Protein AF-A0AAN9E6J9-F1 (afdb_monomer_lite)

pLDDT: mean 73.91, std 17.6, range [31.16, 88.69]

Foldseek 3Di:
DVVQLVLLQVVLVVCVVVVFQEFEWEDQDPPVVVCVVDPDHPPPDPCPVSVVSSVVSCVVSNHHYHYYYDNVDHGIPPVPVDDDDRDDD

Sequence (89 aa):
MLAELLSLKNGLLLAWDARFKNVHCETDSLEAYQLFSMVEIPAFHMYAVLVQQICDTLALKHSSLSLCFNPKVCIFSTSSLKPFSATKR

Organism: Crotalaria pallida (NCBI:txid3830)

Radius of gyration: 12.83 Å; chains: 1; bounding box: 25×25×37 Å

Secondary structure (DSSP, 8-state):
-HHHHHHHHHHHHHHHHTT-SEEEEEES-HHHHHHHHSSS--TT-TTHHHHHHHHHHHHHTT-EEEEEE-TT--S---STTTT------

Structure (mmCIF, N/CA/C/O backbone):
data_AF-A0AAN9E6J9-F1
#
_entry.id   AF-A0AAN9E6J9-F1
#
loop_
_atom_site.group_PDB
_atom_site.id
_atom_site.type_symbol
_atom_site.label_atom_id
_atom_site.label_alt_id
_atom_site.label_comp_id
_atom_site.label_asym_id
_atom_site.label_entity_id
_atom_site.label_seq_id
_atom_site.pdbx_PDB_ins_code
_atom_site.Cartn_x
_atom_site.Cartn_y
_atom_site.Cartn_z
_atom_site.occupancy
_atom_site.B_iso_or_equiv
_atom_site.auth_seq_id
_atom_site.auth_comp_id
_atom_site.auth_asym_id
_atom_site.auth_atom_id
_atom_site.pdbx_PDB_model_num
ATOM 1 N N . MET A 1 1 ? 4.098 -10.490 -7.104 1.00 79.81 1 MET A N 1
ATOM 2 C CA . MET A 1 1 ? 3.940 -9.033 -7.310 1.00 79.81 1 MET A CA 1
ATOM 3 C C . MET A 1 1 ? 2.485 -8.565 -7.420 1.00 79.81 1 MET A C 1
ATOM 5 O O . MET A 1 1 ? 2.031 -7.925 -6.488 1.00 79.81 1 MET A O 1
ATOM 9 N N . LEU A 1 2 ? 1.709 -8.879 -8.473 1.00 84.56 2 LEU A N 1
ATOM 10 C CA . LEU A 1 2 ? 0.306 -8.406 -8.575 1.00 84.56 2 LEU A CA 1
ATOM 11 C C . LEU A 1 2 ? -0.552 -8.772 -7.348 1.00 84.56 2 LEU A C 1
ATOM 13 O O . LEU A 1 2 ? -1.258 -7.920 -6.816 1.00 84.56 2 LEU A O 1
ATOM 17 N N . ALA A 1 3 ? -0.455 -10.022 -6.885 1.00 84.94 3 ALA A N 1
ATOM 18 C CA . ALA A 1 3 ? -1.167 -10.482 -5.695 1.00 84.94 3 ALA A CA 1
ATOM 19 C C . ALA A 1 3 ? -0.791 -9.677 -4.438 1.00 84.94 3 ALA A C 1
ATOM 21 O O . ALA A 1 3 ? -1.690 -9.304 -3.696 1.00 84.94 3 ALA A O 1
ATOM 22 N N . GLU A 1 4 ? 0.493 -9.339 -4.262 1.00 83.81 4 GLU A N 1
ATOM 23 C CA . GLU A 1 4 ? 1.003 -8.532 -3.138 1.00 83.81 4 GLU A CA 1
ATOM 24 C C . GLU A 1 4 ? 0.421 -7.117 -3.122 1.00 83.81 4 GLU A C 1
ATOM 26 O O . GLU A 1 4 ? 0.031 -6.578 -2.092 1.00 83.81 4 GLU A O 1
ATOM 31 N N . LEU A 1 5 ? 0.327 -6.489 -4.292 1.00 85.31 5 LEU A N 1
ATOM 32 C CA . LEU A 1 5 ? -0.219 -5.139 -4.395 1.00 85.31 5 LEU A CA 1
ATOM 33 C C . LEU A 1 5 ? -1.739 -5.132 -4.182 1.00 85.31 5 LEU A C 1
ATOM 35 O O . LEU A 1 5 ? -2.287 -4.211 -3.574 1.00 85.31 5 LEU A O 1
ATOM 39 N N . LEU A 1 6 ? -2.432 -6.168 -4.659 1.00 87.94 6 LEU A N 1
ATOM 40 C CA . LEU A 1 6 ? -3.866 -6.330 -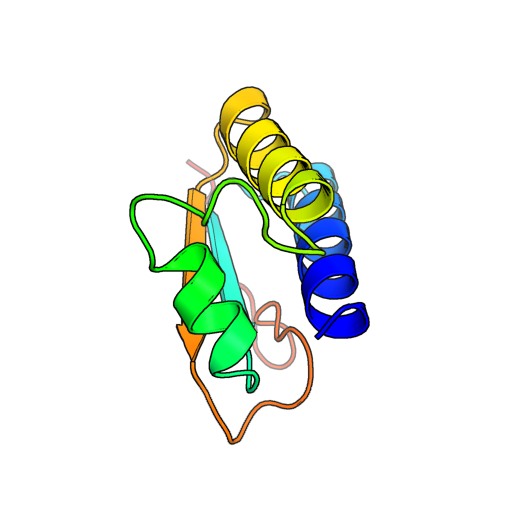4.428 1.00 87.94 6 LEU A CA 1
ATOM 41 C C . LEU A 1 6 ? -4.177 -6.621 -2.958 1.00 87.94 6 LEU A C 1
ATOM 43 O O . LEU A 1 6 ? -5.133 -6.058 -2.422 1.00 87.94 6 LEU A O 1
ATOM 47 N N . SER A 1 7 ? -3.381 -7.459 -2.295 1.00 84.88 7 SER A N 1
ATOM 48 C CA . SER A 1 7 ? -3.536 -7.731 -0.867 1.00 84.88 7 SER A CA 1
ATOM 49 C C . SER A 1 7 ? -3.241 -6.488 -0.022 1.00 84.88 7 SER A C 1
ATOM 51 O O . SER A 1 7 ? -4.019 -6.217 0.891 1.00 84.88 7 SER A O 1
ATOM 53 N N . LEU A 1 8 ? -2.254 -5.657 -0.390 1.00 84.56 8 LEU A N 1
ATOM 54 C CA . LEU A 1 8 ? -2.024 -4.347 0.237 1.00 84.56 8 LEU A CA 1
ATOM 55 C C . LEU A 1 8 ? -3.252 -3.443 0.132 1.00 84.56 8 LEU A C 1
ATOM 57 O O . LEU A 1 8 ? -3.746 -2.929 1.135 1.00 84.56 8 LEU A O 1
ATOM 61 N N . LYS A 1 9 ? -3.762 -3.260 -1.092 1.00 87.12 9 LYS A N 1
ATOM 62 C CA . LYS A 1 9 ? -4.925 -2.407 -1.359 1.00 87.12 9 LYS A CA 1
ATOM 63 C C . LYS A 1 9 ? -6.143 -2.867 -0.562 1.00 87.12 9 LYS A C 1
ATOM 65 O O . LYS A 1 9 ? -6.790 -2.056 0.095 1.00 87.12 9 LYS A O 1
ATOM 70 N N . ASN A 1 10 ? -6.452 -4.160 -0.608 1.00 88.69 10 ASN A N 1
ATOM 71 C CA . ASN A 1 10 ? -7.608 -4.712 0.091 1.00 88.69 10 ASN A CA 1
ATOM 72 C C . ASN A 1 10 ? -7.432 -4.646 1.614 1.00 88.69 10 ASN A C 1
ATOM 74 O O . ASN A 1 10 ? -8.370 -4.270 2.312 1.00 88.69 10 ASN A O 1
ATOM 78 N N . GLY A 1 11 ? -6.234 -4.938 2.129 1.00 85.81 11 GLY A N 1
ATOM 79 C CA . GLY A 1 11 ? -5.915 -4.808 3.551 1.00 85.81 11 GLY A CA 1
ATOM 80 C C . GLY A 1 11 ? -6.086 -3.375 4.060 1.00 85.81 11 GLY A C 1
ATOM 81 O O . GLY A 1 11 ? -6.668 -3.166 5.123 1.00 85.81 11 GLY A O 1
ATOM 82 N N . LEU A 1 12 ? -5.668 -2.381 3.271 1.00 84.31 12 LEU A N 1
ATOM 83 C CA . LEU A 1 12 ? -5.873 -0.963 3.572 1.00 84.31 12 LEU A CA 1
ATOM 84 C C . LEU A 1 12 ? -7.350 -0.567 3.594 1.00 84.31 12 LEU A C 1
ATOM 86 O O . LEU A 1 12 ? -7.773 0.132 4.512 1.00 84.31 12 LEU A O 1
ATOM 90 N N . LEU A 1 13 ? -8.140 -1.019 2.617 1.00 86.69 13 LEU A N 1
ATOM 91 C CA . LEU A 1 13 ? -9.582 -0.758 2.588 1.00 86.69 13 LEU A CA 1
ATOM 92 C C . LEU A 1 13 ? -10.286 -1.365 3.808 1.00 86.69 13 LEU A C 1
ATOM 94 O O . LEU A 1 13 ? -11.072 -0.683 4.459 1.00 86.69 13 LEU A O 1
ATOM 98 N N . LEU A 1 14 ? -9.940 -2.602 4.175 1.00 87.75 14 LEU A N 1
ATOM 99 C CA . LEU A 1 14 ? -10.476 -3.260 5.369 1.00 87.75 14 LEU A CA 1
ATOM 100 C C . LEU A 1 14 ? -10.080 -2.529 6.657 1.00 87.75 14 LEU A C 1
ATOM 102 O O . LEU A 1 14 ? -10.916 -2.316 7.535 1.00 87.75 14 LEU A O 1
ATOM 106 N N . ALA A 1 15 ? -8.816 -2.114 6.775 1.00 84.38 15 ALA A N 1
ATOM 107 C CA . ALA A 1 15 ? -8.342 -1.352 7.924 1.00 84.38 15 ALA A CA 1
ATOM 108 C C . ALA A 1 15 ? -9.057 0.003 8.039 1.00 84.38 15 ALA A C 1
ATOM 110 O O . ALA A 1 15 ? -9.418 0.430 9.140 1.00 84.38 15 ALA A O 1
ATOM 111 N N . TRP A 1 16 ? -9.313 0.649 6.902 1.00 83.25 16 TRP A N 1
ATOM 112 C CA . TRP A 1 16 ? -10.081 1.883 6.838 1.00 83.25 16 TRP A CA 1
ATOM 113 C C . TRP A 1 16 ? -11.540 1.691 7.266 1.00 83.25 16 TRP A C 1
ATOM 115 O O . TRP A 1 16 ? -12.042 2.464 8.087 1.00 83.25 16 TRP A O 1
ATOM 125 N N . ASP A 1 17 ? -12.219 0.662 6.755 1.00 86.38 17 ASP A N 1
ATOM 126 C CA . ASP A 1 17 ? -13.600 0.345 7.135 1.00 86.38 17 ASP A CA 1
ATOM 127 C C . ASP A 1 17 ? -13.700 0.042 8.639 1.00 86.38 17 ASP A C 1
ATOM 129 O O . ASP A 1 17 ? -14.641 0.472 9.312 1.00 86.38 17 ASP A O 1
ATOM 133 N N . ALA A 1 18 ? -12.659 -0.577 9.205 1.00 85.75 18 ALA A N 1
ATOM 134 C CA . ALA A 1 18 ? -12.488 -0.785 10.641 1.00 85.75 18 ALA A CA 1
ATOM 135 C C . ALA A 1 18 ? -12.065 0.479 11.431 1.00 85.75 18 ALA A C 1
ATOM 137 O O . ALA A 1 18 ? -11.908 0.427 12.654 1.00 85.75 18 ALA A O 1
ATOM 138 N N . ARG A 1 19 ? -11.943 1.638 10.767 1.00 84.31 19 ARG A N 1
ATOM 139 C CA . ARG A 1 19 ? -11.573 2.955 11.323 1.00 84.31 19 ARG A CA 1
ATOM 140 C C . ARG A 1 19 ? -10.150 3.043 11.881 1.00 84.31 19 ARG A C 1
ATOM 142 O O . ARG A 1 19 ? -9.887 3.873 12.757 1.00 84.31 19 ARG A O 1
ATOM 149 N N . PHE A 1 20 ? -9.217 2.235 11.385 1.00 82.56 20 PHE A N 1
ATOM 150 C CA . PHE A 1 20 ? -7.800 2.393 11.707 1.00 82.56 20 PHE A CA 1
ATOM 151 C C . PHE A 1 20 ? -7.190 3.509 10.862 1.00 82.56 20 PHE A C 1
ATOM 153 O O . PHE A 1 20 ? -7.313 3.523 9.643 1.00 82.56 20 PHE A O 1
ATOM 160 N N . LYS A 1 21 ? -6.532 4.461 11.531 1.00 79.38 21 LYS A N 1
ATOM 161 C CA . LYS A 1 21 ? -5.841 5.586 10.876 1.00 79.38 21 LYS A CA 1
ATOM 162 C C . LYS A 1 21 ? -4.378 5.279 10.558 1.00 79.38 21 LYS A C 1
ATOM 164 O O . LYS A 1 21 ? -3.798 5.918 9.691 1.00 79.38 21 LYS A O 1
ATOM 169 N N . ASN A 1 22 ? -3.781 4.334 11.281 1.00 80.69 22 ASN A N 1
ATOM 170 C CA . ASN A 1 22 ? -2.380 3.959 11.136 1.00 80.69 22 ASN A CA 1
ATOM 171 C C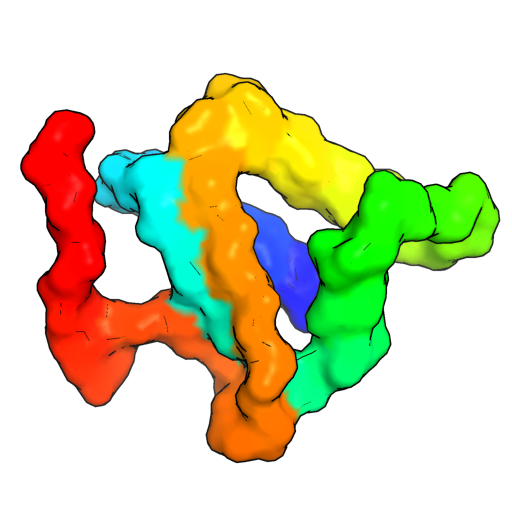 . ASN A 1 22 ? -2.324 2.467 10.841 1.00 80.69 22 ASN A C 1
ATOM 173 O O . ASN A 1 22 ? -2.744 1.661 11.675 1.00 80.69 22 ASN A O 1
ATOM 177 N N . VAL A 1 23 ? -1.835 2.118 9.659 1.00 81.50 23 VAL A N 1
ATOM 178 C CA . VAL A 1 23 ? -1.737 0.740 9.194 1.00 81.50 23 VAL A CA 1
ATOM 179 C C . VAL A 1 23 ? -0.264 0.397 9.048 1.00 81.50 23 VAL A C 1
ATOM 181 O O . VAL A 1 23 ? 0.474 1.043 8.305 1.00 81.50 23 VAL A O 1
ATOM 184 N N . HIS A 1 24 ? 0.165 -0.615 9.792 1.00 84.19 24 HIS A N 1
ATOM 185 C CA . HIS A 1 24 ? 1.481 -1.209 9.632 1.00 84.19 24 HIS A CA 1
ATOM 186 C C . HIS A 1 24 ? 1.327 -2.504 8.840 1.00 84.19 24 HIS A C 1
ATOM 188 O O . HIS A 1 24 ? 0.498 -3.346 9.190 1.00 84.19 24 HIS A O 1
ATOM 194 N N . CYS A 1 25 ? 2.096 -2.634 7.767 1.00 81.56 25 CYS A N 1
ATOM 195 C CA . CYS A 1 25 ? 2.073 -3.780 6.880 1.00 81.56 25 CYS A CA 1
ATOM 196 C C . CYS A 1 25 ? 3.469 -4.381 6.769 1.00 81.56 25 CYS A C 1
ATOM 198 O O . CYS A 1 25 ? 4.451 -3.672 6.552 1.00 81.56 25 CYS A O 1
ATOM 200 N N . GLU A 1 26 ? 3.530 -5.703 6.836 1.00 84.50 26 GLU A N 1
ATOM 201 C CA . GLU A 1 26 ? 4.729 -6.472 6.530 1.00 84.50 26 GLU A CA 1
ATOM 202 C C . GLU A 1 26 ? 4.556 -7.172 5.181 1.00 84.50 26 GLU A C 1
ATOM 204 O O . GLU A 1 26 ? 3.472 -7.673 4.870 1.00 84.50 26 GLU A O 1
ATOM 209 N N . THR A 1 27 ? 5.621 -7.201 4.383 1.00 82.44 27 THR A N 1
ATOM 210 C CA . THR A 1 27 ? 5.675 -7.926 3.110 1.00 82.44 27 THR A CA 1
ATOM 211 C C . THR A 1 27 ? 6.997 -8.676 2.985 1.00 82.44 27 THR A C 1
ATOM 213 O O . THR A 1 27 ? 8.059 -8.138 3.298 1.00 82.44 27 THR A O 1
ATOM 216 N N . ASP A 1 28 ? 6.954 -9.911 2.504 1.00 83.62 28 ASP A N 1
ATOM 217 C CA . ASP A 1 28 ? 8.123 -10.689 2.083 1.00 83.62 28 ASP A CA 1
ATOM 218 C C . ASP A 1 28 ? 8.532 -10.406 0.629 1.00 83.62 28 ASP A C 1
ATOM 220 O O . ASP A 1 28 ? 9.531 -10.945 0.148 1.00 83.62 28 ASP A O 1
ATOM 224 N N . SER A 1 29 ? 7.815 -9.527 -0.076 1.00 85.69 29 SER A N 1
ATOM 225 C CA . SER A 1 29 ? 8.176 -9.091 -1.420 1.00 85.69 29 SER A CA 1
ATOM 226 C C . SER A 1 29 ? 9.080 -7.863 -1.360 1.00 85.69 29 SER A C 1
ATOM 228 O O . SER A 1 29 ? 8.640 -6.740 -1.106 1.00 85.69 29 SER A O 1
ATOM 230 N N . LEU A 1 30 ? 10.368 -8.074 -1.648 1.00 84.75 30 LEU A N 1
ATOM 231 C CA . LEU A 1 30 ? 11.350 -6.989 -1.722 1.00 84.75 30 LEU A CA 1
ATOM 232 C C . LEU A 1 30 ? 10.963 -5.967 -2.796 1.00 84.75 30 LEU A C 1
ATOM 234 O O . LEU A 1 30 ? 11.101 -4.765 -2.593 1.00 84.75 30 LEU A O 1
ATOM 238 N N . GLU A 1 31 ? 10.431 -6.453 -3.913 1.00 84.62 31 GLU A N 1
ATOM 239 C CA . GLU A 1 31 ? 9.956 -5.638 -5.028 1.00 84.62 31 GLU A CA 1
ATOM 240 C C . GLU A 1 31 ? 8.799 -4.730 -4.592 1.00 84.62 31 GLU A C 1
ATOM 242 O O . GLU A 1 31 ? 8.820 -3.533 -4.874 1.00 84.62 31 GLU A O 1
ATOM 247 N N . ALA A 1 32 ? 7.805 -5.267 -3.870 1.00 84.00 32 ALA A N 1
ATOM 248 C CA . ALA A 1 32 ? 6.688 -4.475 -3.355 1.00 84.00 32 ALA A CA 1
ATOM 249 C C . ALA A 1 32 ? 7.166 -3.442 -2.327 1.00 84.00 32 ALA A C 1
ATOM 251 O O . ALA A 1 32 ? 6.752 -2.285 -2.379 1.00 84.00 32 ALA A O 1
ATOM 252 N N . TYR A 1 33 ? 8.080 -3.833 -1.435 1.00 86.38 33 TYR A N 1
ATOM 253 C CA . TYR A 1 33 ? 8.693 -2.911 -0.484 1.00 86.38 33 TYR A CA 1
ATOM 254 C C . TYR A 1 33 ? 9.418 -1.757 -1.186 1.00 86.38 33 TYR A C 1
ATOM 256 O O . TYR A 1 33 ? 9.192 -0.595 -0.849 1.00 86.38 33 TYR A O 1
ATOM 264 N N . GLN A 1 34 ? 10.248 -2.054 -2.187 1.00 85.69 34 GLN A N 1
ATOM 265 C CA . GLN A 1 34 ? 10.966 -1.042 -2.961 1.00 85.69 34 GLN A CA 1
ATOM 266 C C . GLN A 1 34 ? 10.005 -0.098 -3.685 1.00 85.69 34 GLN A C 1
ATOM 268 O O . GLN A 1 34 ? 10.202 1.111 -3.639 1.00 85.69 34 GLN A O 1
ATOM 273 N N . LEU A 1 35 ? 8.932 -0.628 -4.272 1.00 83.75 35 LEU A N 1
ATOM 274 C CA . LEU A 1 35 ? 7.935 0.150 -5.007 1.00 83.75 35 LEU A CA 1
ATOM 275 C C . LEU A 1 35 ? 7.282 1.255 -4.162 1.00 83.75 35 LEU A C 1
ATOM 277 O O . LEU A 1 35 ? 7.040 2.344 -4.669 1.00 83.75 35 LEU A O 1
ATOM 281 N N . PHE A 1 36 ? 7.009 0.973 -2.885 1.00 79.81 36 PHE A N 1
ATOM 282 C CA . PHE A 1 36 ? 6.414 1.930 -1.942 1.00 79.81 36 PHE A CA 1
ATOM 283 C C . PHE A 1 36 ? 7.439 2.716 -1.123 1.00 79.81 36 PHE A C 1
ATOM 28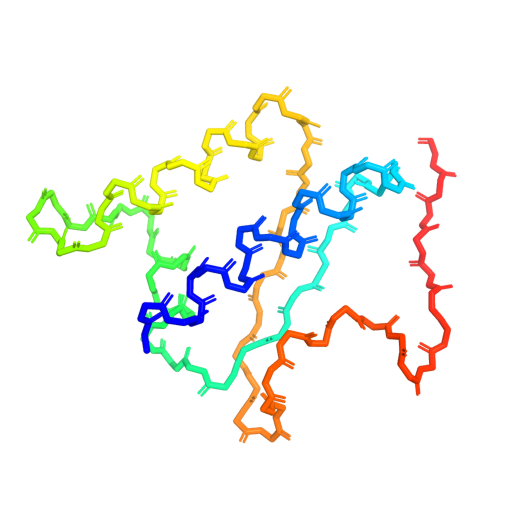5 O O . PHE A 1 36 ? 7.082 3.708 -0.494 1.00 79.81 36 PHE A O 1
ATOM 292 N N . SER A 1 37 ? 8.698 2.276 -1.109 1.00 79.31 37 SER A N 1
ATOM 293 C CA . SER A 1 37 ? 9.802 3.011 -0.482 1.00 79.31 37 SER A CA 1
ATOM 294 C C . SER A 1 37 ? 10.427 4.036 -1.429 1.00 79.31 37 SER A C 1
ATOM 296 O O . SER A 1 37 ? 11.101 4.961 -0.980 1.00 79.31 37 SER A O 1
ATOM 298 N N . MET A 1 38 ? 10.234 3.877 -2.740 1.00 72.56 38 MET A N 1
ATOM 299 C CA . MET A 1 38 ? 10.662 4.852 -3.735 1.00 72.56 38 MET A CA 1
ATOM 300 C C . MET A 1 38 ? 9.830 6.131 -3.619 1.00 72.56 38 MET A C 1
ATOM 302 O O . MET A 1 38 ? 8.605 6.091 -3.554 1.00 72.56 38 MET A O 1
ATOM 306 N N . VAL A 1 39 ? 10.519 7.276 -3.627 1.00 62.88 39 VAL A N 1
ATOM 307 C CA . VAL A 1 39 ? 9.890 8.608 -3.610 1.00 62.88 39 VAL A CA 1
ATOM 308 C C . VAL A 1 39 ? 9.063 8.840 -4.879 1.00 62.88 39 VAL A C 1
ATOM 310 O O . VAL A 1 39 ? 8.038 9.512 -4.830 1.00 62.88 39 VAL A O 1
ATOM 313 N N . GLU A 1 40 ? 9.473 8.239 -6.000 1.00 65.62 40 GLU A N 1
ATOM 314 C CA . GLU A 1 40 ? 8.764 8.305 -7.275 1.00 65.62 40 GLU A CA 1
ATOM 315 C C . GLU A 1 40 ? 8.669 6.916 -7.911 1.00 65.62 40 GLU A C 1
ATOM 317 O O . GLU A 1 40 ? 9.667 6.213 -8.085 1.00 65.62 40 GLU A O 1
ATOM 322 N N . ILE A 1 41 ? 7.449 6.521 -8.274 1.00 69.25 41 ILE A N 1
ATOM 323 C CA . ILE A 1 41 ? 7.186 5.277 -9.000 1.00 69.25 41 ILE A CA 1
ATOM 324 C C . ILE A 1 41 ? 7.550 5.519 -10.471 1.00 69.25 41 ILE A C 1
ATOM 326 O O . ILE A 1 41 ? 7.099 6.514 -11.043 1.00 69.25 41 ILE A O 1
ATOM 330 N N . PRO A 1 42 ? 8.313 4.626 -11.127 1.00 70.00 42 PRO A N 1
ATOM 331 C CA . PRO A 1 42 ? 8.651 4.792 -12.535 1.00 70.00 42 PRO A CA 1
ATOM 332 C C . PRO A 1 42 ? 7.392 4.962 -13.397 1.00 70.00 42 PRO A C 1
ATOM 334 O O . PRO A 1 42 ? 6.476 4.140 -13.330 1.00 70.00 42 PRO A O 1
ATOM 337 N N . ALA A 1 43 ? 7.367 5.994 -14.248 1.00 65.75 43 ALA A N 1
ATOM 338 C CA . ALA A 1 43 ? 6.198 6.359 -15.060 1.00 65.75 43 ALA A CA 1
ATOM 339 C C . ALA A 1 43 ? 5.660 5.211 -15.942 1.00 65.75 43 ALA A C 1
ATOM 341 O O . ALA A 1 43 ? 4.471 5.166 -16.244 1.00 65.75 43 ALA A O 1
ATOM 342 N N . PHE A 1 44 ? 6.519 4.258 -16.319 1.00 74.12 44 PHE A N 1
ATOM 343 C CA . PHE A 1 44 ? 6.177 3.099 -17.155 1.00 74.12 44 PHE A CA 1
ATOM 344 C C . PHE A 1 44 ? 6.172 1.773 -16.386 1.00 74.12 44 PHE A C 1
ATOM 346 O O . PHE A 1 44 ? 6.442 0.713 -16.952 1.00 74.12 44 PHE A O 1
ATOM 353 N N . HIS A 1 45 ? 5.887 1.799 -15.085 1.00 80.94 45 HIS A N 1
ATOM 354 C CA . HIS A 1 45 ? 5.770 0.568 -14.318 1.00 80.94 45 HIS A CA 1
ATOM 355 C C . HIS A 1 45 ? 4.446 -0.146 -14.619 1.00 80.94 45 HIS A C 1
ATOM 357 O O . HIS A 1 45 ? 3.376 0.459 -14.560 1.00 80.94 45 HIS A O 1
ATOM 363 N N . MET A 1 46 ? 4.487 -1.460 -14.857 1.00 85.44 46 MET A N 1
ATOM 364 C CA . MET A 1 46 ? 3.289 -2.249 -15.189 1.00 85.44 46 MET A CA 1
ATOM 365 C C . MET A 1 46 ? 2.194 -2.209 -14.106 1.00 85.44 46 MET A C 1
ATOM 367 O O . MET A 1 46 ? 1.029 -2.473 -14.387 1.00 85.44 46 MET A O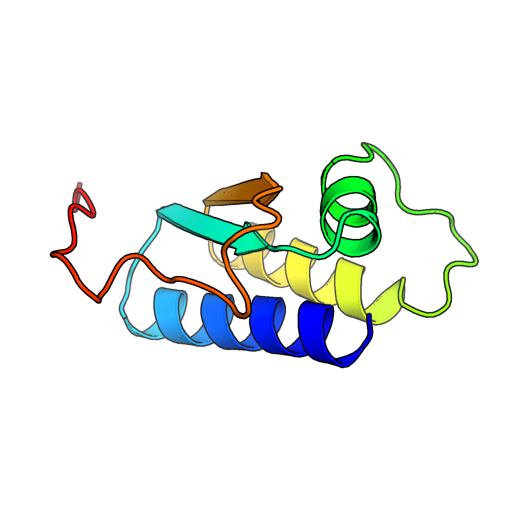 1
ATOM 371 N N . TYR A 1 47 ? 2.563 -1.859 -12.869 1.00 86.06 47 TYR A N 1
ATOM 372 C CA . TYR A 1 47 ? 1.637 -1.707 -11.746 1.00 86.06 47 TYR A CA 1
ATOM 373 C C . TYR A 1 47 ? 1.386 -0.247 -11.339 1.00 86.06 47 TYR A C 1
ATOM 375 O O . TYR A 1 47 ? 0.737 -0.026 -10.322 1.00 86.06 47 TYR A O 1
ATOM 383 N N . ALA A 1 48 ? 1.864 0.747 -12.099 1.00 83.56 48 ALA A N 1
ATOM 384 C CA . ALA A 1 48 ? 1.785 2.168 -11.735 1.00 83.56 48 ALA A CA 1
ATOM 385 C C . ALA A 1 48 ? 0.360 2.612 -11.359 1.00 83.56 48 ALA A C 1
ATOM 387 O O . ALA A 1 48 ? 0.167 3.249 -10.329 1.00 83.56 48 ALA A O 1
ATOM 388 N N . VAL A 1 49 ? -0.649 2.184 -12.126 1.00 86.88 49 VAL A N 1
ATOM 389 C CA . VAL A 1 49 ? -2.065 2.484 -11.844 1.00 86.88 49 VAL A CA 1
ATOM 390 C C . VAL A 1 49 ? -2.506 1.935 -10.485 1.00 86.88 49 VAL A C 1
ATOM 392 O O . VAL A 1 49 ? -3.201 2.615 -9.735 1.00 86.88 49 VAL A O 1
ATOM 395 N N . LEU A 1 50 ? -2.108 0.707 -10.149 1.00 87.38 50 LEU A N 1
ATOM 396 C CA . LEU A 1 50 ? -2.501 0.072 -8.892 1.00 87.38 50 LEU A CA 1
ATOM 397 C C . LEU A 1 50 ? -1.825 0.742 -7.692 1.00 87.38 50 LEU A C 1
ATOM 399 O O . LEU A 1 50 ? -2.465 0.941 -6.663 1.00 87.38 50 LEU A O 1
ATOM 403 N N . VAL A 1 51 ? -0.557 1.128 -7.837 1.00 85.56 51 VAL A N 1
ATOM 404 C CA . VAL A 1 51 ? 0.159 1.877 -6.799 1.00 85.56 51 VAL A CA 1
ATOM 405 C C . VAL A 1 51 ? -0.462 3.254 -6.606 1.00 85.56 51 VAL A C 1
ATOM 407 O O . VAL A 1 51 ? -0.725 3.638 -5.470 1.00 85.56 51 VAL A O 1
ATOM 410 N N . GLN A 1 52 ? -0.785 3.955 -7.696 1.00 85.94 52 GLN A N 1
ATOM 411 C CA . GLN A 1 52 ? -1.451 5.253 -7.625 1.00 85.94 52 GLN A CA 1
ATOM 412 C C . GLN A 1 52 ? -2.782 5.153 -6.873 1.00 85.94 52 GLN A C 1
ATOM 414 O O . GLN A 1 52 ? -3.022 5.936 -5.963 1.00 85.94 52 GLN A O 1
ATOM 419 N N . GLN A 1 53 ? -3.598 4.131 -7.150 1.00 88.38 53 GLN A N 1
ATOM 420 C CA . GLN A 1 53 ? -4.846 3.900 -6.412 1.00 88.38 53 GLN A CA 1
ATOM 421 C C . GLN A 1 53 ? -4.629 3.705 -4.904 1.00 88.38 53 GLN A C 1
ATOM 423 O O . GLN A 1 53 ? -5.465 4.121 -4.098 1.00 88.38 53 GLN A O 1
ATOM 428 N N . ILE A 1 54 ? -3.534 3.051 -4.510 1.00 87.06 54 ILE A N 1
ATOM 429 C CA . ILE A 1 54 ? -3.182 2.859 -3.100 1.00 87.06 54 ILE A CA 1
ATOM 430 C C . ILE A 1 54 ? -2.782 4.203 -2.478 1.00 87.06 54 ILE A C 1
ATOM 432 O O . ILE A 1 54 ? -3.317 4.560 -1.428 1.00 87.06 54 ILE A O 1
ATOM 436 N N . CYS A 1 55 ? -1.932 4.984 -3.147 1.00 84.75 55 CYS A N 1
ATOM 437 C CA . CYS A 1 55 ? -1.548 6.329 -2.712 1.00 84.75 55 CYS A CA 1
ATOM 438 C C . CYS A 1 55 ? -2.758 7.267 -2.583 1.00 84.75 55 CYS A C 1
ATOM 440 O O . CYS A 1 55 ? -2.911 7.934 -1.560 1.00 84.75 55 CYS A O 1
ATOM 442 N N . ASP A 1 56 ? -3.659 7.264 -3.567 1.00 87.19 56 ASP A N 1
ATOM 443 C CA . ASP A 1 56 ? -4.888 8.062 -3.554 1.00 87.19 56 ASP A CA 1
ATOM 444 C C . ASP A 1 56 ? -5.785 7.671 -2.374 1.00 87.19 56 ASP A C 1
ATOM 446 O O . ASP A 1 56 ? -6.355 8.530 -1.703 1.00 87.19 56 ASP A O 1
ATOM 450 N N . THR A 1 57 ? -5.877 6.371 -2.072 1.00 84.06 57 THR A N 1
ATOM 451 C CA . THR A 1 57 ? -6.635 5.875 -0.914 1.00 84.06 57 THR A CA 1
ATOM 452 C C . THR A 1 57 ? -6.034 6.390 0.393 1.00 84.06 57 THR A C 1
ATOM 454 O O . THR A 1 57 ? -6.770 6.864 1.256 1.00 84.06 57 THR A O 1
ATOM 457 N N . LEU A 1 58 ? -4.708 6.363 0.539 1.00 82.88 58 LEU A N 1
ATOM 458 C CA . LEU A 1 58 ? -4.026 6.887 1.727 1.00 82.88 58 LEU A CA 1
ATOM 459 C C . LEU A 1 58 ? -4.247 8.398 1.891 1.00 82.88 58 LEU A C 1
ATOM 461 O O . LEU A 1 58 ? -4.572 8.855 2.991 1.00 82.88 58 LEU A O 1
ATOM 465 N N . ALA A 1 59 ? -4.151 9.154 0.792 1.00 82.62 59 ALA A N 1
ATOM 466 C CA . ALA A 1 59 ? -4.348 10.600 0.772 1.00 82.62 59 ALA A CA 1
ATOM 467 C C . ALA A 1 59 ? -5.796 10.999 1.104 1.00 82.62 59 ALA A C 1
ATOM 469 O O . ALA A 1 59 ? -6.022 11.810 2.001 1.00 82.62 59 ALA A O 1
ATOM 470 N N . LEU A 1 60 ? -6.787 10.392 0.440 1.00 80.62 60 LEU A N 1
ATOM 471 C CA . LEU A 1 60 ? -8.211 10.696 0.640 1.00 80.62 60 LEU A CA 1
ATOM 472 C C . LEU A 1 60 ? -8.711 10.316 2.034 1.00 80.62 60 LEU A C 1
ATOM 474 O O . LEU A 1 60 ? -9.645 10.926 2.554 1.00 80.62 60 LEU A O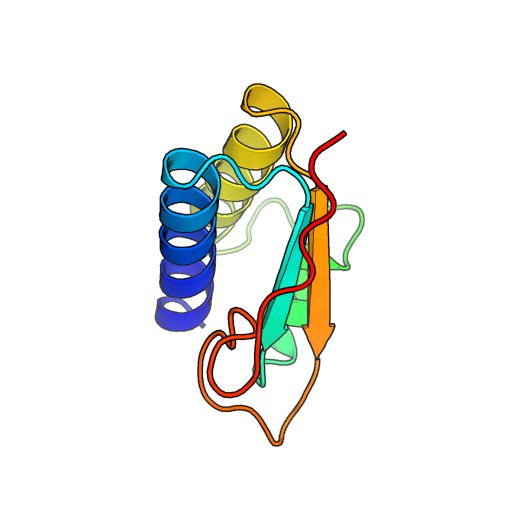 1
ATOM 478 N N . LYS A 1 61 ? -8.140 9.264 2.623 1.00 78.56 61 LYS A N 1
ATOM 479 C CA . LYS A 1 61 ? -8.582 8.724 3.910 1.00 78.56 61 LYS A CA 1
ATOM 480 C C . LYS A 1 61 ? -7.742 9.213 5.091 1.00 78.56 61 LYS A C 1
ATOM 482 O O . LYS A 1 61 ? -7.981 8.763 6.209 1.00 78.56 61 LYS A O 1
ATOM 487 N N . HIS A 1 62 ? -6.771 10.107 4.873 1.00 74.12 62 HIS A N 1
ATOM 488 C CA . HIS A 1 62 ? -5.820 10.567 5.898 1.00 74.12 62 HIS A CA 1
ATOM 489 C C . HIS A 1 62 ? -5.216 9.410 6.714 1.00 74.12 62 HIS A C 1
ATOM 491 O O . HIS A 1 62 ? -5.052 9.504 7.932 1.00 74.12 62 HIS A O 1
ATOM 497 N N . SER A 1 63 ? -4.955 8.285 6.049 1.00 72.31 63 SER A N 1
ATOM 498 C CA . SER A 1 63 ? -4.434 7.079 6.686 1.00 72.31 63 SER A CA 1
ATOM 499 C C . SER A 1 63 ? -2.934 7.002 6.448 1.00 72.31 63 SER A C 1
ATOM 501 O O . SER A 1 63 ? -2.475 7.207 5.326 1.00 72.31 63 SER A O 1
ATOM 503 N N . SER A 1 64 ? -2.162 6.719 7.494 1.00 77.25 64 SER A N 1
ATOM 504 C CA . SER A 1 64 ? -0.726 6.487 7.364 1.00 77.25 64 SER A CA 1
ATOM 505 C C . SER A 1 64 ? -0.458 5.003 7.110 1.00 77.25 64 SER A C 1
ATOM 507 O O . SER A 1 64 ? -1.016 4.138 7.791 1.00 77.25 64 SER A O 1
ATOM 509 N N . LEU A 1 65 ? 0.384 4.711 6.117 1.00 79.19 65 LEU A N 1
ATOM 510 C CA . LEU A 1 65 ? 0.892 3.370 5.839 1.00 79.19 65 LEU A CA 1
ATOM 511 C C . LEU A 1 65 ? 2.373 3.318 6.204 1.00 79.19 65 LEU A C 1
ATOM 513 O O . LEU A 1 65 ? 3.169 4.123 5.726 1.00 79.19 65 LEU A O 1
ATOM 517 N N . SER A 1 66 ? 2.742 2.334 7.013 1.00 82.94 66 SER A N 1
ATOM 518 C CA . SER A 1 66 ? 4.127 1.942 7.251 1.00 82.94 66 SER A CA 1
ATOM 519 C C . SER A 1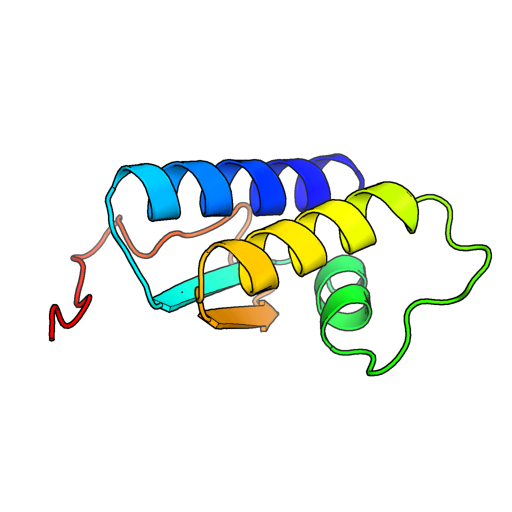 66 ? 4.322 0.549 6.665 1.00 82.94 66 SER A C 1
ATOM 521 O O . SER A 1 66 ? 3.711 -0.401 7.148 1.00 82.94 66 SER A O 1
ATOM 523 N N . LEU A 1 67 ? 5.127 0.439 5.607 1.00 82.12 67 LEU A N 1
ATOM 524 C CA . LEU A 1 67 ? 5.446 -0.835 4.963 1.00 82.12 67 LEU A CA 1
ATOM 525 C C . LEU A 1 67 ? 6.853 -1.286 5.372 1.00 82.12 67 LEU A C 1
ATOM 527 O O . LEU A 1 67 ? 7.808 -0.519 5.248 1.00 82.12 67 LEU A O 1
ATOM 531 N N . CYS A 1 68 ? 6.989 -2.530 5.824 1.00 84.50 68 CYS A N 1
ATOM 532 C CA . CYS A 1 68 ? 8.265 -3.126 6.209 1.00 84.50 68 CYS A CA 1
ATOM 533 C C . CYS A 1 68 ? 8.522 -4.432 5.457 1.00 84.50 68 CYS A C 1
ATOM 535 O O . CYS A 1 68 ? 7.635 -5.274 5.321 1.00 84.50 68 CYS A O 1
ATOM 537 N N . PHE A 1 69 ? 9.758 -4.609 4.992 1.00 82.81 69 PHE A N 1
ATOM 538 C CA . PHE A 1 69 ? 10.193 -5.864 4.393 1.00 82.81 69 PHE A CA 1
ATOM 539 C C . PHE A 1 69 ? 10.527 -6.895 5.479 1.00 82.81 69 PHE A C 1
ATOM 541 O O . PHE A 1 69 ? 11.395 -6.654 6.321 1.00 82.81 69 PHE A O 1
ATOM 548 N N . ASN A 1 70 ? 9.865 -8.051 5.446 1.00 81.19 70 ASN A N 1
ATOM 549 C CA . ASN A 1 70 ? 10.106 -9.170 6.348 1.00 81.19 70 ASN A CA 1
ATOM 550 C C . ASN A 1 70 ? 10.026 -10.504 5.575 1.00 81.19 70 ASN A C 1
ATOM 552 O O . ASN A 1 70 ? 8.931 -11.018 5.358 1.00 81.19 70 ASN A O 1
ATOM 556 N N . PRO A 1 71 ? 11.164 -11.124 5.203 1.00 75.50 71 PRO A N 1
ATOM 557 C CA . PRO A 1 71 ? 11.186 -12.342 4.383 1.00 75.50 71 PRO A CA 1
ATOM 558 C C . PRO A 1 71 ? 10.667 -13.593 5.112 1.00 75.50 71 PRO A C 1
ATOM 560 O O . PRO A 1 71 ? 10.630 -14.674 4.534 1.00 75.50 71 PRO A O 1
ATOM 563 N N . LYS A 1 72 ? 10.317 -13.478 6.402 1.00 73.56 72 LYS A N 1
ATOM 564 C CA . LYS A 1 72 ? 9.735 -14.562 7.206 1.00 73.56 72 LYS A CA 1
ATOM 565 C C . LYS A 1 72 ? 8.207 -14.489 7.278 1.00 73.56 72 LYS A C 1
ATOM 567 O O . LYS A 1 72 ? 7.602 -15.373 7.881 1.00 73.56 72 LYS A O 1
ATOM 572 N N . VAL A 1 73 ? 7.595 -13.447 6.711 1.00 66.44 73 VAL A N 1
ATOM 573 C CA . VAL A 1 73 ? 6.151 -13.200 6.764 1.00 66.44 73 VAL A CA 1
ATOM 574 C C . VAL A 1 73 ? 5.589 -13.296 5.359 1.00 66.44 73 VAL A C 1
ATOM 576 O O . VAL A 1 73 ? 5.648 -12.355 4.579 1.00 66.44 73 VAL A O 1
ATOM 579 N N . CYS A 1 74 ? 5.033 -14.460 5.057 1.00 46.59 74 CYS A N 1
ATOM 580 C CA . CYS A 1 74 ? 4.280 -14.683 3.838 1.00 46.59 74 CYS A CA 1
ATOM 581 C C . CYS A 1 74 ? 2.864 -14.147 4.080 1.00 46.59 74 CYS A C 1
ATOM 583 O O . CYS A 1 74 ? 2.153 -14.700 4.920 1.00 46.59 74 CYS A O 1
ATOM 585 N N . ILE A 1 75 ? 2.463 -13.107 3.340 1.00 47.56 75 ILE A N 1
ATOM 586 C CA . ILE A 1 75 ? 1.133 -12.465 3.364 1.00 47.56 75 ILE A CA 1
ATOM 587 C C . ILE A 1 75 ? 0.953 -11.432 4.488 1.00 47.56 75 ILE A C 1
ATOM 589 O O . ILE A 1 75 ? 1.237 -11.695 5.653 1.00 47.56 75 ILE A O 1
ATOM 593 N N . PHE A 1 76 ? 0.415 -10.267 4.095 1.00 45.72 76 PHE A N 1
ATOM 594 C CA . PHE A 1 76 ? -0.044 -9.145 4.923 1.00 45.72 76 PHE A CA 1
ATOM 595 C C . PHE A 1 76 ? -0.443 -9.548 6.340 1.00 45.72 76 PHE A C 1
ATOM 597 O O . PHE A 1 76 ? -1.603 -9.842 6.634 1.00 45.72 76 PHE A O 1
ATOM 604 N N . SER A 1 77 ? 0.527 -9.479 7.245 1.00 36.56 77 SER A N 1
ATOM 605 C CA . SER A 1 77 ? 0.254 -9.436 8.666 1.00 36.56 77 SER A CA 1
ATOM 606 C C . SER A 1 77 ? -0.265 -8.031 8.950 1.00 36.56 77 SER A C 1
ATOM 608 O O . SER A 1 77 ? 0.486 -7.119 9.288 1.00 36.56 77 SER A O 1
ATOM 610 N N . THR A 1 78 ? -1.578 -7.821 8.811 1.00 40.53 78 THR A N 1
ATOM 611 C CA . THR A 1 78 ? -2.207 -6.971 9.821 1.00 40.53 78 THR A CA 1
ATOM 612 C C . THR A 1 78 ? -1.923 -7.692 11.121 1.00 40.53 78 THR A C 1
ATOM 614 O O . THR A 1 78 ? -2.340 -8.841 11.266 1.00 40.53 78 THR A O 1
ATOM 617 N N . SER A 1 79 ? -1.160 -7.069 12.006 1.00 34.47 79 SER A N 1
ATOM 618 C CA . SER A 1 79 ? -0.827 -7.552 13.341 1.00 34.47 79 SER A CA 1
ATOM 619 C C . SER A 1 79 ? -2.080 -8.047 14.079 1.00 34.47 79 SER A C 1
ATOM 621 O O . SER A 1 79 ? -2.759 -7.310 14.788 1.00 34.47 79 SER A O 1
ATOM 623 N N . SER A 1 80 ? -2.430 -9.312 13.845 1.00 36.38 80 SER A N 1
ATOM 624 C CA . SER A 1 80 ? -3.605 -9.979 14.398 1.00 36.38 80 SER A CA 1
ATOM 625 C C . SER A 1 80 ? -3.476 -11.502 14.304 1.00 36.38 80 SER A C 1
ATOM 627 O O . SER A 1 80 ? -4.414 -12.213 13.972 1.00 36.38 80 SER A O 1
ATOM 629 N N . LEU A 1 81 ? -2.299 -12.019 14.660 1.00 38.50 81 LEU A N 1
ATOM 630 C CA . LEU A 1 81 ? -2.201 -13.224 15.496 1.00 38.50 81 LEU A CA 1
ATOM 631 C C . LEU A 1 81 ? -1.319 -12.936 16.733 1.00 38.50 81 LEU A C 1
ATOM 633 O O . LEU A 1 81 ? -0.534 -13.767 17.174 1.00 38.50 81 LEU A O 1
ATOM 637 N N . LYS A 1 82 ? -1.439 -11.704 17.260 1.00 31.16 82 LYS A N 1
ATOM 638 C CA . LYS A 1 82 ? -1.324 -11.230 18.661 1.00 31.16 82 LYS A CA 1
ATOM 639 C C . LYS A 1 82 ? -1.610 -9.710 18.672 1.00 31.16 82 LYS A C 1
ATOM 641 O O . LYS A 1 82 ? -1.382 -9.055 17.658 1.00 31.16 82 LYS A O 1
ATOM 646 N N . PRO A 1 83 ? -2.222 -9.174 19.742 1.00 33.16 83 PRO A N 1
ATOM 647 C CA . PRO A 1 83 ? -3.319 -8.215 19.642 1.00 33.16 83 PRO A CA 1
ATOM 648 C C . PRO A 1 83 ? -2.857 -6.782 19.375 1.00 33.16 83 PRO A C 1
ATOM 650 O O . PRO A 1 83 ? -2.114 -6.195 20.153 1.00 33.16 83 PRO A O 1
ATOM 653 N N . PHE A 1 84 ? -3.363 -6.227 18.278 1.00 36.09 84 PHE A N 1
ATOM 654 C CA . PHE A 1 84 ? -3.920 -4.884 18.176 1.00 36.09 84 PHE A CA 1
ATOM 655 C C . PHE A 1 84 ? -3.527 -3.887 19.286 1.00 36.09 84 PHE A C 1
ATOM 657 O O . PHE A 1 84 ? -4.142 -3.833 20.351 1.00 36.09 84 PHE A O 1
ATOM 664 N N . SER A 1 85 ? -2.569 -3.016 18.975 1.00 34.38 85 SER A N 1
ATOM 665 C CA . SER A 1 85 ? -2.461 -1.695 19.596 1.00 34.38 85 SER A CA 1
ATOM 666 C C . SER A 1 85 ? -2.588 -0.650 18.493 1.00 34.38 85 SER A C 1
ATOM 668 O O . SER A 1 85 ? -1.594 -0.134 17.987 1.00 34.38 85 SER A O 1
ATOM 670 N N . ALA A 1 86 ? -3.823 -0.378 18.061 1.00 37.78 86 ALA A N 1
ATOM 671 C CA . ALA A 1 86 ? -4.102 0.865 17.357 1.00 37.78 86 ALA A CA 1
ATOM 672 C C . ALA A 1 86 ? -4.583 1.889 18.379 1.00 37.78 86 ALA A C 1
ATOM 674 O O . ALA A 1 86 ? -5.635 1.742 19.008 1.00 37.78 86 ALA A O 1
ATOM 675 N N . THR A 1 87 ? -3.809 2.951 18.539 1.00 40.50 87 THR A N 1
ATOM 676 C CA . THR A 1 87 ? -4.192 4.069 19.388 1.00 40.50 87 THR A CA 1
ATOM 677 C C . THR A 1 87 ? -5.296 4.853 18.682 1.00 40.50 87 THR A C 1
ATOM 679 O O . THR A 1 87 ? -5.033 5.598 17.737 1.00 40.50 87 THR A O 1
ATOM 682 N N . LYS A 1 88 ? -6.546 4.701 19.136 1.00 35.00 88 LYS A N 1
ATOM 683 C CA . LYS A 1 88 ? -7.595 5.691 18.865 1.00 35.00 88 LYS A CA 1
ATOM 684 C C . LYS A 1 88 ? -7.223 6.965 19.624 1.00 35.00 88 LYS A C 1
ATOM 686 O O . LYS A 1 88 ? -7.310 6.998 20.849 1.00 35.00 88 LYS A O 1
ATOM 691 N N . ARG A 1 89 ? -6.785 7.988 18.898 1.00 38.50 89 ARG A N 1
ATOM 692 C CA . ARG A 1 89 ? -6.957 9.379 19.317 1.00 38.50 89 ARG A CA 1
ATOM 693 C C . ARG A 1 89 ? -7.924 10.056 18.352 1.00 38.50 89 ARG A C 1
ATOM 695 O O . ARG A 1 89 ? -7.803 9.852 17.111 1.00 38.50 89 ARG A O 1
#